Protein AF-A0A1F0BSA4-F1 (afdb_monomer)

Mean predicted aligned error: 8.83 Å

Structure (mmCIF, N/CA/C/O backbone):
data_AF-A0A1F0BSA4-F1
#
_entry.id   AF-A0A1F0BSA4-F1
#
loop_
_atom_site.group_PDB
_atom_site.id
_atom_site.type_symbol
_atom_site.label_atom_id
_atom_site.label_alt_id
_atom_site.label_comp_id
_atom_site.label_asym_id
_atom_site.label_entity_id
_atom_site.label_seq_id
_atom_site.pdbx_PDB_ins_code
_atom_site.Cartn_x
_atom_site.Cartn_y
_atom_site.Cartn_z
_atom_site.occupancy
_atom_site.B_iso_or_equiv
_atom_site.auth_seq_id
_atom_site.auth_comp_id
_atom_site.auth_asym_id
_atom_site.auth_atom_id
_atom_site.pdbx_PDB_model_num
ATOM 1 N N . MET A 1 1 ? -7.002 11.118 -16.186 1.00 55.44 1 MET A N 1
ATOM 2 C CA . MET A 1 1 ? -7.157 12.001 -15.003 1.00 55.44 1 MET A CA 1
ATOM 3 C C . MET A 1 1 ? -8.429 11.700 -14.210 1.00 55.44 1 MET A C 1
ATOM 5 O O . MET A 1 1 ? -8.316 11.416 -13.028 1.00 55.44 1 MET A O 1
ATOM 9 N N . THR A 1 2 ? -9.616 11.683 -14.821 1.00 61.56 2 THR A N 1
ATOM 10 C CA . THR A 1 2 ? -10.913 11.435 -14.145 1.00 61.56 2 THR A CA 1
ATOM 11 C C . THR A 1 2 ? -10.993 10.117 -13.363 1.00 61.56 2 THR A C 1
ATOM 13 O O . THR A 1 2 ? -11.482 10.102 -12.238 1.00 61.56 2 THR A O 1
ATOM 16 N N . VAL A 1 3 ? -10.447 9.028 -13.912 1.00 63.06 3 VAL A N 1
ATOM 17 C CA . VAL A 1 3 ? -10.470 7.695 -13.280 1.00 63.06 3 VAL A CA 1
ATOM 18 C C . VAL A 1 3 ? -9.639 7.644 -11.989 1.00 63.06 3 VAL A C 1
ATOM 20 O O . VAL A 1 3 ? -10.093 7.116 -10.981 1.00 63.06 3 VAL A O 1
ATOM 23 N N . LEU A 1 4 ? -8.455 8.266 -11.972 1.00 64.12 4 LEU A N 1
ATOM 24 C CA . LEU A 1 4 ? -7.599 8.325 -10.777 1.00 64.12 4 LEU A CA 1
ATOM 25 C C . LEU A 1 4 ? -8.245 9.127 -9.643 1.00 64.12 4 LEU A C 1
ATOM 27 O O . LEU A 1 4 ? -8.187 8.724 -8.484 1.00 64.12 4 LEU A O 1
ATOM 31 N N . TYR A 1 5 ? -8.916 10.231 -9.981 1.00 65.50 5 TYR A N 1
ATOM 32 C CA . TYR A 1 5 ? -9.691 11.001 -9.010 1.00 65.50 5 TYR A CA 1
ATOM 33 C C . TYR A 1 5 ? -10.857 10.193 -8.434 1.00 65.50 5 TYR A C 1
ATOM 35 O O . TYR A 1 5 ? -11.145 10.310 -7.246 1.00 65.50 5 TYR A O 1
ATOM 43 N N . TYR A 1 6 ? -11.496 9.344 -9.237 1.00 70.50 6 TYR A N 1
ATOM 44 C CA . TYR A 1 6 ? -12.570 8.474 -8.763 1.00 70.50 6 TYR A CA 1
ATOM 45 C C . TYR A 1 6 ? -12.074 7.472 -7.709 1.00 70.50 6 TYR A C 1
ATOM 47 O O . TYR A 1 6 ? -12.636 7.401 -6.615 1.00 70.50 6 TYR A O 1
ATOM 55 N N . TYR A 1 7 ? -10.963 6.777 -7.977 1.00 68.44 7 TYR A N 1
ATOM 56 C CA . TYR A 1 7 ? -10.347 5.877 -6.994 1.00 68.44 7 TYR A CA 1
ATOM 57 C C . TYR A 1 7 ? -9.876 6.619 -5.739 1.00 68.44 7 TYR A C 1
ATOM 59 O O . TYR A 1 7 ? -10.062 6.123 -4.627 1.00 68.44 7 TYR A O 1
ATOM 67 N N . PHE A 1 8 ? -9.340 7.832 -5.894 1.00 68.56 8 PHE A N 1
ATOM 68 C CA . PHE A 1 8 ? -8.958 8.691 -4.774 1.00 68.56 8 PHE A CA 1
ATOM 69 C C . PHE A 1 8 ? -10.142 9.014 -3.853 1.00 68.56 8 PHE A C 1
ATOM 71 O O . PHE A 1 8 ? -10.027 8.894 -2.632 1.00 68.56 8 PHE A O 1
ATOM 78 N N . PHE A 1 9 ? -11.285 9.410 -4.422 1.00 71.62 9 PHE A N 1
ATOM 79 C CA . PHE A 1 9 ? -12.494 9.703 -3.649 1.00 71.62 9 PHE A CA 1
ATOM 80 C C . PHE A 1 9 ? -13.007 8.462 -2.913 1.00 71.62 9 PHE A C 1
ATOM 82 O O . PHE A 1 9 ? -13.322 8.549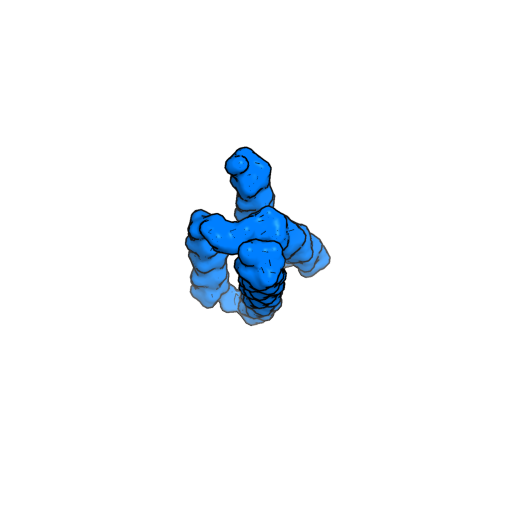 -1.727 1.00 71.62 9 PHE A O 1
ATOM 89 N N . ILE A 1 10 ? -12.991 7.297 -3.566 1.00 75.50 10 ILE A N 1
ATOM 90 C CA . ILE A 1 10 ? -13.368 6.028 -2.933 1.00 75.50 10 ILE A CA 1
ATOM 91 C C . ILE A 1 10 ? -12.437 5.705 -1.762 1.00 75.50 10 ILE A C 1
ATOM 93 O O . ILE A 1 10 ? -12.913 5.418 -0.666 1.00 75.50 10 ILE A O 1
ATOM 97 N N . ALA A 1 11 ? -11.119 5.771 -1.957 1.00 74.19 11 ALA A N 1
ATOM 98 C CA . ALA A 1 11 ? -10.151 5.481 -0.901 1.00 74.19 11 ALA A CA 1
ATOM 99 C C . ALA A 1 11 ? -10.311 6.440 0.293 1.00 74.19 11 ALA A C 1
ATOM 101 O O . ALA A 1 11 ? -10.296 6.012 1.450 1.00 74.19 11 ALA A O 1
ATOM 102 N N . LYS A 1 12 ? -10.555 7.727 0.018 1.00 78.81 12 LYS A N 1
ATOM 103 C CA . LYS A 1 12 ? -10.835 8.749 1.033 1.00 78.81 12 LYS A CA 1
ATOM 104 C C . LYS A 1 12 ? -12.083 8.419 1.859 1.00 78.81 12 LYS A C 1
ATOM 106 O O . LYS A 1 12 ? -12.020 8.425 3.090 1.00 78.81 12 LYS A O 1
ATOM 111 N N . ASP A 1 13 ? -13.200 8.105 1.207 1.00 80.25 13 ASP A N 1
ATOM 112 C CA . ASP A 1 13 ? -14.451 7.763 1.895 1.00 80.25 13 ASP A CA 1
ATOM 113 C C . ASP A 1 13 ? -14.324 6.465 2.704 1.00 80.25 13 ASP A C 1
ATOM 115 O O . ASP A 1 13 ? -14.875 6.351 3.804 1.00 80.25 13 ASP A O 1
ATOM 119 N N . ARG A 1 14 ? -13.535 5.498 2.222 1.00 80.06 14 ARG A N 1
ATOM 120 C CA . ARG A 1 14 ? -13.259 4.250 2.949 1.00 80.06 14 ARG A CA 1
ATOM 121 C C . ARG A 1 14 ? -12.427 4.489 4.205 1.00 80.06 14 ARG A C 1
ATOM 123 O O . ARG A 1 14 ? -12.803 3.970 5.253 1.00 80.06 14 ARG A O 1
ATOM 130 N N . LEU A 1 15 ? -11.374 5.306 4.148 1.00 77.56 15 LEU A N 1
ATOM 131 C CA . LEU A 1 15 ? -10.583 5.687 5.330 1.00 77.56 15 LEU A CA 1
ATOM 132 C C . LEU A 1 15 ? -11.436 6.400 6.386 1.00 77.56 15 LEU A C 1
ATOM 134 O O . LEU A 1 15 ? -11.316 6.124 7.584 1.00 77.56 15 LEU A O 1
ATOM 138 N N . LYS A 1 16 ? -12.352 7.273 5.951 1.00 81.19 16 LYS A N 1
ATOM 139 C CA . LYS A 1 16 ? -13.328 7.905 6.845 1.00 81.19 16 LYS A CA 1
ATOM 140 C C . LYS A 1 16 ? -14.258 6.867 7.485 1.00 81.19 16 LYS A C 1
ATOM 142 O O . LYS A 1 16 ? -14.428 6.872 8.702 1.00 81.19 16 LYS A O 1
ATOM 147 N N . SER A 1 17 ? -14.790 5.936 6.693 1.00 79.81 17 SER A N 1
ATOM 148 C CA . SER A 1 17 ? -15.664 4.862 7.181 1.00 79.81 17 SER A CA 1
ATOM 149 C C . SER A 1 17 ? -14.954 3.900 8.142 1.00 79.81 17 SER A C 1
ATOM 151 O O . SER A 1 17 ? -15.562 3.441 9.107 1.00 79.81 17 SER A O 1
ATOM 153 N N . ILE A 1 18 ? -13.675 3.584 7.915 1.00 77.25 18 ILE A N 1
ATOM 154 C CA . ILE A 1 18 ? -12.862 2.775 8.837 1.00 77.25 18 ILE A CA 1
ATOM 155 C C . ILE A 1 18 ? -12.783 3.476 10.190 1.00 77.25 18 ILE A C 1
ATOM 157 O O . ILE A 1 18 ? -13.136 2.871 11.199 1.00 77.25 18 ILE A O 1
ATOM 161 N N . ARG A 1 19 ? -12.417 4.762 10.202 1.00 76.19 19 ARG A N 1
ATOM 162 C CA . ARG A 1 19 ? -12.335 5.556 11.432 1.00 76.19 19 ARG A CA 1
ATOM 163 C C . ARG A 1 19 ? -13.666 5.589 12.180 1.00 76.19 19 ARG A C 1
ATOM 165 O O . ARG A 1 19 ? -13.694 5.278 13.361 1.00 76.19 19 ARG A O 1
ATOM 172 N N . GLU A 1 20 ? -14.766 5.912 11.504 1.00 79.75 20 GLU A N 1
ATOM 173 C CA . GLU A 1 20 ? -16.093 5.935 12.134 1.00 79.75 20 GLU A CA 1
ATOM 174 C C . GLU A 1 20 ? -16.472 4.566 12.712 1.00 79.75 20 GLU A C 1
ATOM 176 O O . GLU A 1 20 ? -16.982 4.476 13.826 1.00 79.75 20 GLU A O 1
ATOM 181 N N . ASN A 1 21 ? -16.204 3.478 11.991 1.00 79.56 21 ASN A N 1
ATOM 182 C CA . ASN A 1 21 ? -16.535 2.150 12.495 1.00 79.56 21 ASN A CA 1
ATOM 183 C C . ASN A 1 21 ? -15.689 1.751 13.710 1.00 79.56 21 ASN A C 1
ATOM 185 O O . ASN A 1 21 ? -16.212 1.067 14.584 1.00 79.56 21 ASN A O 1
ATOM 189 N N . ILE A 1 22 ? -14.431 2.187 13.793 1.00 72.38 22 ILE A N 1
ATOM 190 C CA . ILE A 1 22 ? -13.596 1.933 14.970 1.00 72.38 22 ILE A CA 1
ATOM 191 C C . ILE A 1 22 ? -14.059 2.791 16.158 1.00 72.38 22 ILE A C 1
ATOM 193 O O . ILE A 1 22 ? -14.279 2.260 17.244 1.00 72.38 22 ILE A O 1
ATOM 197 N N . LEU A 1 23 ? -14.286 4.088 15.933 1.00 72.94 23 LEU A N 1
ATOM 198 C CA . LEU A 1 23 ? -14.622 5.061 16.977 1.00 72.94 23 LEU A CA 1
ATOM 199 C C . LEU A 1 23 ? -15.993 4.788 17.614 1.00 72.94 23 LEU A C 1
ATOM 201 O O . LEU A 1 23 ? -16.176 4.971 18.813 1.00 72.94 23 LEU A O 1
ATOM 205 N N . TYR A 1 24 ? -16.947 4.286 16.826 1.00 75.50 24 TYR A N 1
ATOM 206 C CA . TYR A 1 24 ? -18.271 3.880 17.309 1.00 75.50 24 TYR A CA 1
ATOM 207 C C . TYR A 1 24 ? -18.370 2.382 17.649 1.00 75.50 24 TYR A C 1
ATOM 209 O O . TYR A 1 24 ? -19.483 1.874 17.782 1.00 75.50 24 TYR A O 1
ATOM 217 N N . SER A 1 25 ? -17.243 1.661 17.763 1.00 62.97 25 SER A N 1
ATOM 218 C CA . SER A 1 25 ? -17.194 0.222 18.091 1.00 62.97 25 SER A CA 1
ATOM 219 C C . SER A 1 25 ? -18.154 -0.635 17.244 1.00 62.97 25 SER A C 1
ATOM 221 O O . SER A 1 25 ? -18.805 -1.576 17.704 1.00 62.97 25 SER A O 1
ATOM 223 N N . LYS A 1 26 ? -18.296 -0.296 15.960 1.00 66.12 26 LYS A N 1
ATOM 224 C CA . LYS A 1 26 ? -19.086 -1.100 15.025 1.00 66.12 26 LYS A CA 1
ATOM 225 C C . LYS A 1 26 ? -18.289 -2.352 14.652 1.00 66.12 26 LYS A C 1
ATOM 227 O O . LYS A 1 26 ? -17.076 -2.307 14.499 1.00 66.12 26 LYS A O 1
ATOM 232 N N . SER A 1 27 ? -19.006 -3.464 14.466 1.00 72.69 27 SER A N 1
ATOM 233 C CA . SER A 1 27 ? -18.536 -4.771 13.967 1.00 72.69 27 SER A CA 1
ATOM 234 C C . SER A 1 27 ? -17.128 -4.786 13.334 1.00 72.69 27 SER A C 1
ATOM 236 O O . SER A 1 27 ? -16.930 -4.252 12.239 1.00 72.69 27 SER A O 1
ATOM 238 N N . LEU A 1 28 ? -16.190 -5.517 13.956 1.00 71.06 28 LEU A N 1
ATOM 239 C CA . LEU A 1 28 ? -14.833 -5.765 13.434 1.00 71.06 28 LEU A CA 1
ATOM 240 C C . LEU A 1 28 ? -14.829 -6.260 11.977 1.00 71.06 28 LEU A C 1
ATOM 242 O O . LEU A 1 28 ? -13.950 -5.907 11.194 1.00 71.06 28 LEU A O 1
ATOM 246 N N . ARG A 1 29 ? -15.846 -7.036 11.582 1.00 77.75 29 ARG A N 1
ATOM 247 C CA . ARG A 1 29 ? -15.992 -7.562 10.218 1.00 77.75 29 ARG A CA 1
ATOM 248 C C . ARG A 1 29 ? -16.191 -6.450 9.182 1.00 77.75 29 ARG A C 1
ATOM 250 O O . ARG A 1 29 ? -15.644 -6.544 8.086 1.00 77.75 29 ARG A O 1
ATOM 257 N N . LYS A 1 30 ? -16.933 -5.387 9.521 1.00 77.94 30 LYS A N 1
ATOM 258 C CA . LYS A 1 30 ? -17.103 -4.212 8.644 1.00 77.94 30 LYS A CA 1
ATOM 259 C C . LYS A 1 30 ? -15.811 -3.406 8.525 1.00 77.94 30 LYS A C 1
ATOM 261 O O . LYS A 1 30 ? -15.493 -2.942 7.433 1.00 77.94 30 LYS A O 1
ATOM 266 N N . VAL A 1 31 ? -15.061 -3.282 9.621 1.00 75.38 31 VAL A N 1
ATOM 267 C CA . VAL A 1 31 ? -13.751 -2.612 9.633 1.00 75.38 31 VAL A CA 1
ATOM 268 C C . VAL A 1 31 ? -12.774 -3.345 8.712 1.00 75.38 31 VAL A C 1
ATOM 270 O O . VAL A 1 31 ? -12.249 -2.736 7.786 1.00 75.38 31 VAL A O 1
ATOM 273 N N . LEU A 1 32 ? -12.615 -4.660 8.883 1.00 77.94 32 LEU A N 1
ATOM 274 C CA . LEU A 1 32 ? -11.755 -5.494 8.034 1.00 77.94 32 LEU A CA 1
ATOM 275 C C . LEU A 1 32 ? -12.148 -5.438 6.553 1.00 77.94 32 LEU A C 1
ATOM 277 O O . LEU A 1 32 ? -11.288 -5.240 5.700 1.00 77.94 32 LEU A O 1
ATOM 281 N N . GLY A 1 33 ? -13.442 -5.551 6.235 1.00 81.25 33 GLY A N 1
ATOM 282 C CA . GLY A 1 33 ? -13.915 -5.456 4.851 1.00 81.25 33 GLY A CA 1
ATOM 283 C C . GLY A 1 33 ? -13.586 -4.107 4.202 1.00 81.25 33 GLY A C 1
ATOM 284 O O . GLY A 1 33 ? -13.119 -4.061 3.066 1.00 81.25 33 GLY A O 1
ATOM 285 N N . ASN A 1 34 ? -13.761 -3.005 4.936 1.00 82.88 34 ASN A N 1
ATOM 286 C CA . ASN A 1 34 ? -13.392 -1.682 4.440 1.00 82.88 34 ASN A CA 1
ATOM 287 C C . ASN A 1 34 ? -11.874 -1.508 4.285 1.00 82.88 34 ASN A C 1
ATOM 289 O O . ASN A 1 34 ? -11.459 -0.843 3.341 1.00 82.88 34 ASN A O 1
ATOM 293 N N . ILE A 1 35 ? -11.061 -2.113 5.158 1.00 78.31 35 ILE A N 1
ATOM 294 C CA . ILE A 1 35 ? -9.593 -2.110 5.044 1.00 78.31 35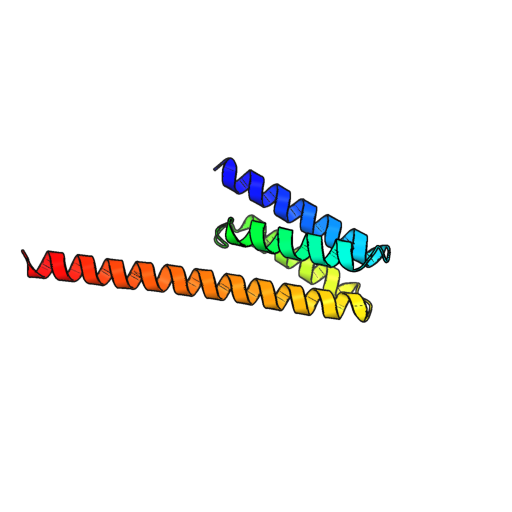 ILE A CA 1
ATOM 295 C C . ILE A 1 35 ? -9.156 -2.812 3.753 1.00 78.31 35 ILE A C 1
ATOM 297 O O . ILE A 1 35 ? -8.395 -2.241 2.976 1.00 78.31 35 ILE A O 1
ATOM 301 N N . VAL A 1 36 ? -9.682 -4.009 3.475 1.00 82.12 36 VAL A N 1
ATOM 302 C CA . VAL A 1 36 ? -9.355 -4.757 2.246 1.00 82.12 36 VAL A CA 1
ATOM 303 C C . VAL A 1 36 ? -9.740 -3.961 0.998 1.00 82.12 36 VAL A C 1
ATOM 305 O O . VAL A 1 36 ? -8.933 -3.809 0.083 1.00 82.12 36 VAL A O 1
ATOM 308 N N . LEU A 1 37 ? -10.946 -3.387 0.973 1.00 80.12 37 LEU A N 1
ATOM 309 C CA . LEU A 1 37 ? -11.397 -2.550 -0.145 1.00 80.12 37 LEU A CA 1
ATOM 310 C C . LEU A 1 37 ? -10.555 -1.277 -0.303 1.00 80.12 37 LEU A C 1
ATOM 312 O O . LEU A 1 37 ? -10.319 -0.829 -1.428 1.00 80.12 37 LEU A O 1
ATOM 316 N N . CYS A 1 38 ? -10.089 -0.702 0.807 1.00 78.12 38 CYS A N 1
ATOM 317 C CA . CYS A 1 38 ? -9.174 0.431 0.786 1.00 78.12 38 CYS A CA 1
ATOM 318 C C . CYS A 1 38 ? -7.850 0.037 0.121 1.00 78.12 38 CYS A C 1
ATOM 320 O O . CYS A 1 38 ? -7.407 0.741 -0.779 1.00 78.12 38 CYS A O 1
ATOM 322 N N . PHE A 1 39 ? -7.265 -1.110 0.476 1.00 75.88 39 PHE A N 1
ATOM 323 C CA . PHE A 1 39 ? -6.030 -1.600 -0.144 1.00 75.88 39 PHE A CA 1
ATOM 324 C C . PHE A 1 39 ? -6.170 -1.896 -1.637 1.00 75.88 39 PHE A C 1
ATOM 326 O O . PHE A 1 39 ? -5.302 -1.515 -2.415 1.00 75.88 39 PHE A O 1
ATOM 333 N N . ILE A 1 40 ? -7.282 -2.494 -2.064 1.00 78.06 40 ILE A N 1
ATOM 334 C CA . ILE A 1 40 ? -7.547 -2.715 -3.495 1.00 78.06 40 ILE A CA 1
ATOM 335 C C . ILE A 1 40 ? -7.608 -1.378 -4.244 1.00 78.06 40 ILE A C 1
ATOM 337 O O . ILE A 1 40 ? -7.023 -1.231 -5.314 1.00 78.06 40 ILE A O 1
ATOM 341 N N . SER A 1 41 ? -8.279 -0.383 -3.659 1.00 74.19 41 SER A N 1
ATOM 342 C CA . SER A 1 41 ? -8.368 0.958 -4.248 1.00 74.19 41 SER A CA 1
ATOM 343 C C . SER A 1 41 ? -7.003 1.654 -4.290 1.00 74.19 41 SER A C 1
ATOM 345 O O . SER A 1 41 ? -6.714 2.377 -5.235 1.00 74.19 41 SER A O 1
ATOM 347 N N . LEU A 1 42 ? -6.159 1.414 -3.285 1.00 71.75 42 LEU A N 1
ATOM 348 C CA . LEU A 1 42 ? -4.806 1.956 -3.169 1.00 71.75 42 LEU A CA 1
ATOM 349 C C . LEU A 1 42 ? -3.841 1.399 -4.213 1.00 71.75 42 LEU A C 1
ATOM 351 O O . LEU A 1 42 ? -3.033 2.155 -4.730 1.00 71.75 42 LEU A O 1
ATOM 355 N N . ILE A 1 43 ? -3.947 0.114 -4.557 1.00 72.12 43 ILE A N 1
ATOM 356 C CA . ILE A 1 43 ? -3.124 -0.509 -5.608 1.00 72.12 43 ILE A CA 1
ATOM 357 C C . ILE A 1 43 ? -3.400 0.132 -6.980 1.00 72.12 43 ILE A C 1
ATOM 359 O O . ILE A 1 43 ? -2.504 0.232 -7.813 1.00 72.12 43 ILE A O 1
ATOM 363 N N . ALA A 1 44 ? -4.636 0.580 -7.220 1.00 70.62 44 ALA A N 1
ATOM 364 C CA .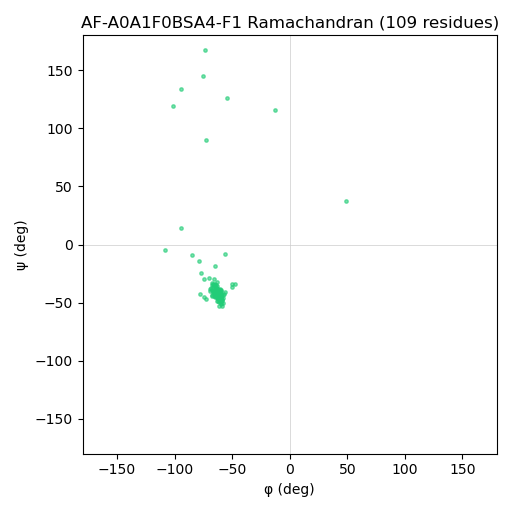 ALA A 1 44 ? -5.034 1.215 -8.477 1.00 70.62 44 ALA A CA 1
ATOM 365 C C . ALA A 1 44 ? -4.598 2.688 -8.595 1.00 70.62 44 ALA A C 1
ATOM 367 O O . ALA A 1 44 ? -4.668 3.266 -9.683 1.00 70.62 44 ALA A O 1
ATOM 368 N N . ILE A 1 45 ? -4.181 3.317 -7.493 1.00 66.88 45 ILE A N 1
ATOM 369 C CA . ILE A 1 45 ? -3.731 4.708 -7.469 1.00 66.88 45 ILE A CA 1
ATOM 370 C C . ILE A 1 45 ? -2.200 4.694 -7.446 1.00 66.88 45 ILE A C 1
ATOM 372 O O . ILE A 1 45 ? -1.629 4.203 -6.477 1.00 66.88 45 ILE A O 1
ATOM 376 N N . PRO A 1 46 ? -1.519 5.277 -8.447 1.00 62.75 46 PRO A N 1
ATOM 377 C CA . PRO A 1 46 ? -0.085 5.504 -8.365 1.00 62.75 46 PRO A CA 1
ATOM 378 C C . PRO A 1 46 ? 0.213 6.298 -7.091 1.00 62.75 46 PRO A C 1
ATOM 380 O O . PRO A 1 46 ? -0.368 7.373 -6.887 1.00 62.75 46 PRO A O 1
ATOM 383 N N . ILE A 1 47 ? 1.110 5.810 -6.234 1.00 60.38 47 ILE A N 1
ATOM 384 C CA . ILE A 1 47 ? 1.429 6.479 -4.958 1.00 60.38 47 ILE A CA 1
ATOM 385 C C . ILE A 1 47 ? 2.090 7.842 -5.221 1.00 60.38 47 ILE A C 1
ATOM 387 O O . ILE A 1 47 ? 2.031 8.750 -4.393 1.00 60.38 47 ILE A O 1
ATOM 391 N N . SER A 1 48 ? 2.602 8.045 -6.436 1.00 55.78 48 SER A N 1
ATOM 392 C CA . SER A 1 48 ? 3.007 9.343 -6.991 1.00 55.78 48 SER A CA 1
ATOM 393 C C . SER A 1 48 ? 1.899 10.417 -6.994 1.00 55.78 48 SER A C 1
ATOM 395 O O . SER A 1 48 ? 2.180 11.595 -7.232 1.00 55.78 48 SER A O 1
ATOM 397 N N . CYS A 1 49 ? 0.646 10.076 -6.670 1.00 64.00 49 CYS A N 1
ATOM 398 C CA . CYS A 1 49 ? -0.413 11.049 -6.429 1.00 64.00 49 CYS A CA 1
ATOM 399 C C . CYS A 1 49 ? -0.214 11.767 -5.075 1.00 64.00 49 CYS A C 1
ATOM 401 O O . CYS A 1 49 ? -0.736 11.363 -4.033 1.00 64.00 49 CYS A O 1
ATOM 403 N N . SER A 1 50 ? 0.513 12.889 -5.097 1.00 61.25 50 SER A N 1
ATOM 404 C CA . SER A 1 50 ? 0.917 13.675 -3.914 1.00 61.25 50 SER A CA 1
ATOM 405 C C . SER A 1 50 ? -0.221 14.029 -2.946 1.00 61.25 50 SER A C 1
ATOM 407 O O . SER A 1 50 ? -0.042 13.999 -1.728 1.00 61.25 50 SER A O 1
ATOM 409 N N . ARG A 1 51 ? -1.424 14.317 -3.458 1.00 70.38 51 ARG A N 1
ATOM 410 C CA . ARG A 1 51 ? -2.593 14.644 -2.622 1.00 70.38 51 ARG A CA 1
ATOM 411 C C . ARG A 1 51 ? -3.054 13.469 -1.759 1.00 70.38 51 ARG A C 1
ATOM 413 O O . ARG A 1 51 ? -3.611 13.695 -0.686 1.00 70.38 51 ARG A O 1
ATOM 420 N N . PHE A 1 52 ? -2.845 12.236 -2.218 1.00 70.44 52 PHE A N 1
ATOM 421 C CA . PHE A 1 52 ? -3.251 11.035 -1.492 1.00 70.44 52 PHE A CA 1
ATOM 422 C C . PHE A 1 52 ? -2.331 10.765 -0.316 1.00 70.44 52 PHE A C 1
ATOM 424 O O . PHE A 1 52 ? -2.809 10.573 0.798 1.00 70.44 52 PHE A O 1
ATOM 431 N N . LEU A 1 53 ? -1.025 10.880 -0.543 1.00 69.06 53 LEU A N 1
ATOM 432 C CA . LEU A 1 53 ? -0.020 10.773 0.508 1.00 69.06 53 LEU A CA 1
ATOM 433 C C . LEU A 1 53 ? -0.235 11.798 1.626 1.00 69.06 53 LEU A C 1
ATOM 435 O O . LEU A 1 53 ? -0.195 11.428 2.794 1.00 69.06 53 LEU A O 1
ATOM 439 N N . ILE A 1 54 ? -0.538 13.058 1.291 1.00 76.44 54 ILE A N 1
ATOM 440 C CA . ILE A 1 54 ? -0.817 14.101 2.295 1.00 76.44 54 ILE A CA 1
ATOM 441 C C . ILE A 1 54 ? -2.062 13.752 3.125 1.00 76.44 54 ILE A C 1
ATOM 443 O O . ILE A 1 54 ? -2.057 13.891 4.348 1.00 76.44 54 ILE A O 1
ATOM 447 N N . TYR A 1 55 ? -3.134 13.281 2.478 1.00 75.50 55 TYR A N 1
ATOM 448 C CA . TYR A 1 55 ? -4.358 12.890 3.181 1.00 75.50 55 TYR A CA 1
ATOM 449 C C . TYR A 1 55 ? -4.128 11.689 4.103 1.00 75.50 55 TYR A C 1
ATOM 451 O O . TYR A 1 55 ? -4.553 11.702 5.257 1.00 75.50 55 TYR A O 1
ATOM 459 N N . LEU A 1 56 ? -3.428 10.675 3.601 1.00 74.88 56 LEU A N 1
ATOM 460 C CA . LEU A 1 56 ? -3.074 9.474 4.340 1.00 74.88 56 LEU A CA 1
ATOM 461 C C . LEU A 1 56 ? -2.182 9.802 5.547 1.00 74.88 56 LEU A C 1
ATOM 463 O O . LEU A 1 56 ? -2.451 9.329 6.649 1.00 74.88 56 LEU A O 1
ATOM 467 N N . ALA A 1 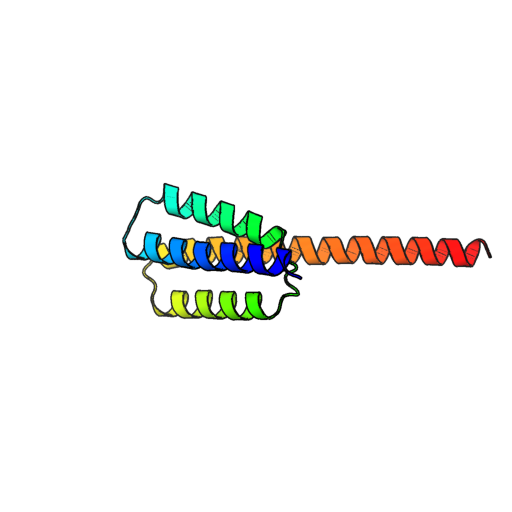57 ? -1.178 10.663 5.362 1.00 75.69 57 ALA A N 1
ATOM 468 C CA . ALA A 1 57 ? -0.300 11.127 6.430 1.00 75.69 57 ALA A CA 1
ATOM 469 C C . ALA A 1 57 ? -1.091 11.846 7.529 1.00 75.69 57 ALA A C 1
ATOM 471 O O . ALA A 1 57 ? -0.974 11.482 8.695 1.00 75.69 57 ALA A O 1
ATOM 472 N N . ASN A 1 58 ? -1.967 12.788 7.165 1.00 78.50 58 ASN A N 1
ATOM 473 C CA . ASN A 1 58 ? -2.833 13.476 8.127 1.00 78.50 58 ASN A CA 1
ATOM 474 C C . ASN A 1 58 ? -3.768 12.512 8.866 1.00 78.50 58 ASN A C 1
ATOM 476 O O . ASN A 1 58 ? -4.015 12.681 10.058 1.00 78.50 58 ASN A O 1
ATOM 480 N N . TRP A 1 59 ? -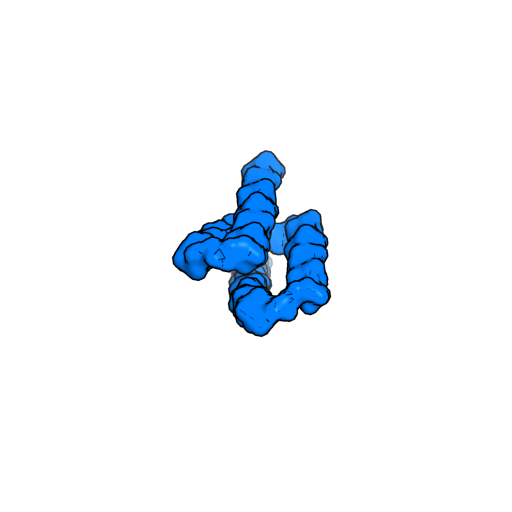4.287 11.498 8.173 1.00 75.75 59 TRP A N 1
ATOM 481 C CA . TRP A 1 59 ? -5.161 10.494 8.771 1.00 75.75 59 TRP A CA 1
ATOM 482 C C . TRP A 1 59 ? -4.417 9.636 9.810 1.00 75.75 59 TRP A C 1
ATOM 484 O O . TRP A 1 59 ? -4.922 9.458 10.919 1.00 75.75 59 TRP A O 1
ATOM 494 N N . ILE A 1 60 ? -3.197 9.185 9.493 1.00 72.44 60 ILE A N 1
ATOM 495 C CA . ILE A 1 60 ? -2.318 8.451 10.422 1.00 72.44 60 ILE A CA 1
ATOM 496 C C . ILE A 1 60 ? -1.976 9.321 11.639 1.00 72.44 60 ILE A C 1
ATOM 498 O O . ILE A 1 60 ? -2.107 8.878 12.779 1.00 72.44 60 ILE A O 1
ATOM 502 N N . LEU A 1 61 ? -1.585 10.576 11.408 1.00 71.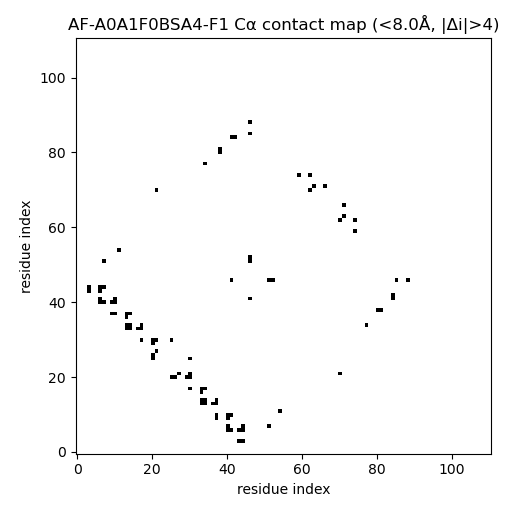81 61 LEU A N 1
ATOM 503 C CA . LEU A 1 61 ? -1.157 11.502 12.459 1.00 71.81 61 LEU A CA 1
ATOM 504 C C . LEU A 1 61 ? -2.301 11.821 13.432 1.00 71.81 61 LEU A C 1
ATOM 506 O O . LEU A 1 61 ? -2.121 11.765 14.646 1.00 71.81 61 LEU A O 1
ATOM 510 N N . MET A 1 62 ? -3.504 12.067 12.905 1.00 68.88 62 MET A N 1
ATOM 511 C CA . MET A 1 62 ? -4.703 12.302 13.714 1.00 68.88 62 MET A CA 1
ATOM 512 C C . MET A 1 62 ? -5.095 11.066 14.534 1.00 68.88 62 MET A C 1
ATOM 514 O O . MET A 1 62 ? -5.540 11.190 15.674 1.00 68.88 62 MET A O 1
ATOM 518 N N . SER A 1 63 ? -4.937 9.871 13.961 1.00 65.06 63 SER A N 1
ATOM 519 C CA . SER A 1 63 ? -5.271 8.622 14.644 1.00 65.06 63 SER A CA 1
ATOM 520 C C . SER A 1 63 ? -4.244 8.249 15.724 1.00 65.06 63 SER A C 1
ATOM 522 O O . SER A 1 63 ? -4.647 7.674 16.726 1.00 65.06 63 SER A O 1
ATOM 524 N N . LEU A 1 64 ? -2.963 8.615 15.588 1.00 62.34 64 LEU A N 1
ATOM 525 C CA . LEU A 1 64 ? -1.920 8.423 16.619 1.00 62.34 64 LEU A CA 1
ATOM 526 C C . LEU A 1 64 ? -2.153 9.253 17.884 1.00 62.34 64 LEU A C 1
ATOM 528 O O . LEU A 1 64 ? -1.858 8.795 18.983 1.00 62.34 64 LEU A O 1
ATOM 532 N N . ILE A 1 65 ? -2.701 10.458 17.737 1.00 62.47 65 ILE A N 1
ATOM 533 C CA . ILE A 1 65 ? -2.917 11.392 18.853 1.00 62.47 65 ILE A CA 1
ATOM 534 C C . ILE A 1 65 ? -4.133 10.989 19.708 1.00 62.47 65 ILE A C 1
ATOM 536 O O . ILE A 1 65 ? -4.212 11.330 20.884 1.00 62.47 65 ILE A O 1
ATOM 540 N N . SER A 1 66 ? -5.086 10.259 19.125 1.00 60.38 66 SER A N 1
ATOM 541 C CA . SER A 1 66 ? -6.419 10.030 19.697 1.00 60.38 66 SER A CA 1
ATOM 542 C C . SER A 1 66 ? -6.653 8.602 20.213 1.00 60.38 66 SER A C 1
ATOM 544 O O . SER A 1 66 ? -7.737 8.339 20.735 1.00 60.38 66 SER A O 1
ATOM 546 N N . SER A 1 67 ? -5.711 7.666 20.037 1.00 58.28 67 SER A N 1
ATOM 547 C CA . SER A 1 67 ? -6.084 6.246 20.008 1.00 58.28 67 SER A CA 1
ATOM 548 C C . SER A 1 67 ? -5.992 5.453 21.309 1.00 58.28 67 SER A C 1
ATOM 550 O O . SER A 1 67 ? -4.952 5.416 21.965 1.00 58.28 67 SER A O 1
ATOM 552 N N . GLY A 1 68 ? -7.052 4.687 21.592 1.00 67.19 68 GLY A N 1
ATOM 553 C CA . GLY A 1 68 ? -7.032 3.560 22.532 1.00 67.19 68 GLY A CA 1
ATOM 554 C C . GLY A 1 68 ? -6.304 2.322 21.972 1.00 67.19 68 GLY A C 1
ATOM 555 O O . GLY A 1 68 ? -6.045 2.217 20.774 1.00 67.19 68 GLY A O 1
ATOM 556 N N . LEU A 1 69 ? -6.004 1.335 22.830 1.00 67.75 69 LEU A N 1
ATOM 557 C CA . LEU A 1 69 ? -5.224 0.115 22.511 1.00 67.75 69 LEU A CA 1
ATOM 558 C C . LEU A 1 69 ? -5.645 -0.622 21.218 1.00 67.75 69 LEU A C 1
ATOM 560 O O . LEU A 1 69 ? -4.800 -1.199 20.533 1.00 67.75 69 LEU A O 1
ATOM 564 N N . ILE A 1 70 ? -6.940 -0.622 20.886 1.00 68.31 70 ILE A N 1
ATOM 565 C CA . ILE A 1 70 ? -7.492 -1.297 19.698 1.00 68.31 70 ILE A CA 1
ATOM 566 C C . ILE A 1 70 ? -7.229 -0.491 18.418 1.00 68.31 70 ILE A C 1
ATOM 568 O O . ILE A 1 70 ? -6.823 -1.067 17.408 1.00 68.31 70 ILE A O 1
ATOM 572 N N . GLU A 1 71 ? -7.404 0.831 18.459 1.00 69.69 71 GLU A N 1
ATOM 573 C CA . GLU A 1 71 ? -7.109 1.721 17.328 1.00 69.69 71 GLU A CA 1
ATOM 574 C C . GLU A 1 71 ? -5.634 1.644 16.933 1.00 69.69 71 GLU A C 1
ATOM 576 O O . GLU A 1 71 ? -5.320 1.570 15.745 1.00 69.69 71 GLU A O 1
ATOM 581 N N . ASN A 1 72 ? -4.737 1.550 17.918 1.00 75.06 72 ASN A N 1
ATOM 582 C CA . ASN A 1 72 ? -3.305 1.466 17.654 1.00 75.06 72 ASN A CA 1
ATOM 583 C C . ASN A 1 72 ? -2.920 0.176 16.895 1.00 75.06 72 ASN A C 1
ATOM 585 O O . ASN A 1 72 ? -2.133 0.218 15.950 1.00 75.06 72 ASN A O 1
ATOM 589 N N . LYS A 1 73 ? -3.536 -0.972 17.228 1.00 77.94 73 LYS A N 1
ATOM 590 C CA . LYS A 1 73 ? -3.316 -2.240 16.499 1.00 77.94 73 LYS A CA 1
ATOM 591 C C . LYS A 1 73 ? -3.829 -2.185 15.058 1.00 77.94 73 LYS A C 1
ATOM 593 O O . LYS A 1 73 ? -3.168 -2.683 14.149 1.00 77.94 73 LYS A O 1
ATOM 598 N N . ILE A 1 74 ? -4.998 -1.581 14.839 1.00 75.00 74 ILE A N 1
ATOM 599 C CA . ILE A 1 74 ? -5.576 -1.445 13.493 1.00 75.00 74 ILE A CA 1
ATOM 600 C 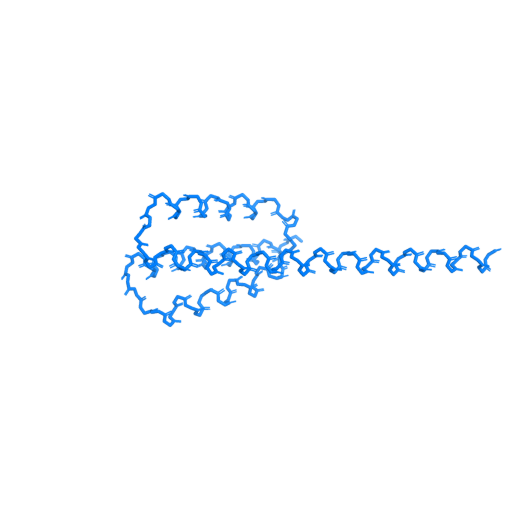C . ILE A 1 74 ? -4.730 -0.493 12.641 1.00 75.00 74 ILE A C 1
ATOM 602 O O . ILE A 1 74 ? -4.486 -0.770 11.466 1.00 75.00 74 ILE A O 1
ATOM 606 N N . MET A 1 75 ? -4.227 0.589 13.233 1.00 77.00 75 MET A N 1
ATOM 607 C CA . MET A 1 75 ? -3.293 1.484 12.558 1.00 77.00 75 MET A CA 1
ATOM 608 C C . MET A 1 75 ? -1.989 0.799 12.172 1.00 77.00 75 MET A C 1
ATOM 610 O O . MET A 1 75 ? -1.564 0.952 11.031 1.00 77.00 75 MET A O 1
ATOM 614 N N . GLN A 1 76 ? -1.376 0.024 13.072 1.00 78.56 76 GLN A N 1
ATOM 615 C CA . GLN A 1 76 ? -0.166 -0.740 12.751 1.00 78.56 76 GLN A CA 1
ATOM 616 C C . GLN A 1 76 ? -0.396 -1.690 11.572 1.00 78.56 76 GLN A C 1
ATOM 618 O O . GLN A 1 76 ? 0.428 -1.753 10.662 1.00 78.56 76 GLN A O 1
ATOM 623 N N . PHE A 1 77 ? -1.540 -2.377 11.546 1.00 80.12 77 PHE A N 1
ATOM 624 C CA . PHE A 1 77 ? -1.909 -3.242 10.427 1.00 80.12 77 PHE A CA 1
ATOM 625 C C . PHE A 1 77 ? -2.066 -2.462 9.113 1.00 80.12 77 PHE A C 1
ATOM 627 O O . PHE A 1 77 ? -1.578 -2.895 8.069 1.00 80.12 77 PHE A O 1
ATOM 634 N N . MET A 1 78 ? -2.700 -1.286 9.153 1.00 78.38 78 MET A N 1
ATOM 635 C CA . MET A 1 78 ? -2.837 -0.442 7.965 1.00 78.38 78 MET A CA 1
ATOM 636 C C . MET A 1 78 ? -1.498 0.122 7.474 1.00 78.38 78 MET A C 1
ATOM 638 O O . MET A 1 78 ? -1.249 0.121 6.270 1.00 78.38 78 MET A O 1
ATOM 642 N N . LEU A 1 79 ? -0.614 0.532 8.387 1.00 81.00 79 LEU A N 1
ATOM 643 C CA . LEU A 1 79 ? 0.753 0.969 8.083 1.00 81.00 79 LEU A CA 1
ATOM 644 C C . LEU A 1 79 ? 1.579 -0.139 7.427 1.00 81.00 79 LEU A C 1
ATOM 646 O O . LEU A 1 79 ? 2.253 0.116 6.431 1.00 81.00 79 LEU A O 1
ATOM 650 N N . LEU A 1 80 ? 1.485 -1.368 7.939 1.00 80.69 80 LEU A N 1
ATOM 651 C CA . LEU A 1 80 ? 2.151 -2.524 7.343 1.00 80.69 80 LEU A CA 1
ATOM 652 C C . LEU A 1 80 ? 1.678 -2.749 5.900 1.00 80.69 80 LEU A C 1
ATOM 654 O O . LEU A 1 80 ? 2.497 -2.935 5.002 1.00 80.69 80 LEU A O 1
ATOM 658 N N . GLY A 1 81 ? 0.366 -2.694 5.657 1.00 79.75 81 GLY A N 1
ATOM 659 C CA . GLY A 1 81 ? -0.167 -2.868 4.307 1.00 79.75 81 GLY A CA 1
ATOM 660 C C . GLY A 1 81 ? 0.227 -1.733 3.357 1.00 79.75 81 GLY A C 1
ATOM 661 O O . GLY A 1 81 ? 0.535 -1.990 2.197 1.00 79.75 81 GLY A O 1
ATOM 662 N N . LEU A 1 82 ? 0.301 -0.490 3.840 1.00 78.44 82 LEU A N 1
ATOM 663 C CA . LEU A 1 82 ? 0.806 0.643 3.056 1.00 78.44 82 LEU A CA 1
ATOM 664 C C . LEU A 1 82 ? 2.274 0.460 2.667 1.00 78.44 82 LEU A C 1
ATOM 666 O O . LEU A 1 82 ? 2.631 0.675 1.510 1.00 78.44 82 LEU A O 1
ATOM 670 N N . PHE A 1 83 ? 3.108 0.016 3.609 1.00 81.19 83 PHE A N 1
ATOM 671 C CA . PHE A 1 83 ? 4.507 -0.310 3.343 1.00 81.19 83 PHE A CA 1
ATOM 672 C C . PHE A 1 83 ? 4.638 -1.416 2.287 1.00 81.19 83 PHE A C 1
ATOM 674 O O . PHE A 1 83 ? 5.483 -1.336 1.397 1.00 81.19 83 PHE A O 1
ATOM 681 N N . PHE A 1 84 ? 3.757 -2.416 2.338 1.00 81.88 84 PHE A N 1
ATOM 682 C CA . PHE A 1 84 ? 3.732 -3.505 1.366 1.00 81.88 84 PHE A CA 1
ATOM 683 C C . PHE A 1 84 ? 3.377 -3.023 -0.049 1.00 81.88 84 PHE A C 1
ATOM 685 O O . PHE A 1 84 ? 4.029 -3.41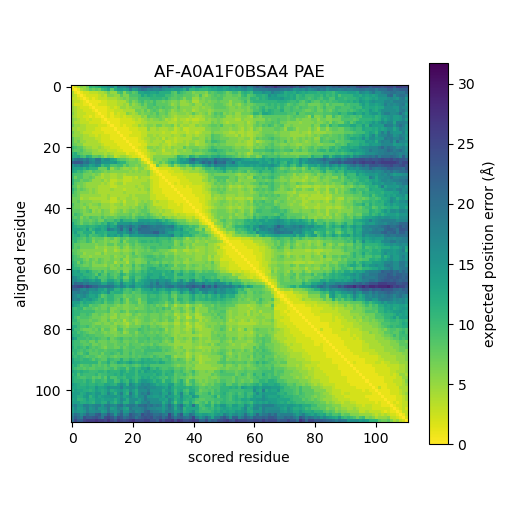4 -1.014 1.00 81.88 84 PHE A O 1
ATOM 692 N N . ILE A 1 85 ? 2.387 -2.135 -0.182 1.00 80.69 85 ILE A N 1
ATOM 693 C CA . ILE A 1 85 ? 2.030 -1.528 -1.476 1.00 80.69 85 ILE A CA 1
ATOM 694 C C . ILE A 1 85 ? 3.198 -0.695 -2.019 1.00 80.69 85 ILE A C 1
ATOM 696 O O . ILE A 1 85 ? 3.513 -0.789 -3.203 1.00 80.69 85 ILE A O 1
ATOM 700 N N . PHE A 1 86 ? 3.883 0.056 -1.153 1.00 79.81 86 PHE A N 1
ATOM 701 C CA . PHE A 1 86 ? 5.056 0.845 -1.533 1.00 79.81 86 PHE A CA 1
ATOM 702 C C . PHE A 1 86 ? 6.195 -0.030 -2.076 1.00 79.81 86 PHE A C 1
ATOM 704 O O . PHE A 1 86 ? 6.795 0.283 -3.103 1.00 79.81 86 PHE A O 1
ATOM 711 N N . LEU A 1 87 ? 6.453 -1.168 -1.425 1.00 82.62 87 LEU A N 1
ATOM 712 C CA . LEU A 1 87 ? 7.414 -2.162 -1.904 1.00 82.62 87 LEU A CA 1
ATOM 713 C C . LEU A 1 87 ? 7.039 -2.708 -3.284 1.00 82.62 87 LEU A C 1
ATOM 715 O O . LEU A 1 87 ? 7.899 -2.772 -4.160 1.00 82.62 87 LEU A O 1
ATOM 719 N N . ILE A 1 88 ? 5.770 -3.072 -3.494 1.00 84.3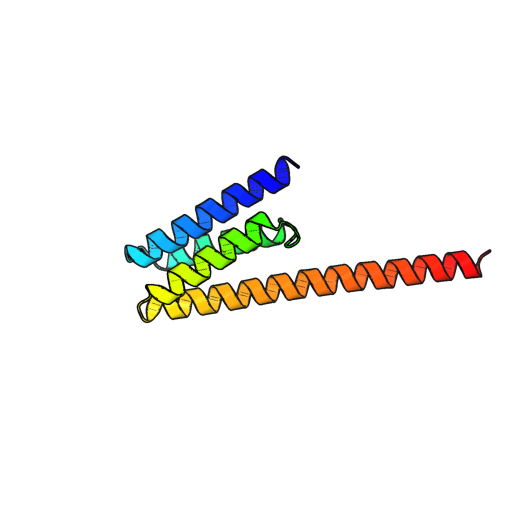8 88 ILE A N 1
ATOM 720 C CA . ILE A 1 88 ? 5.292 -3.585 -4.787 1.00 84.38 88 ILE A CA 1
ATOM 721 C C . ILE A 1 88 ? 5.513 -2.552 -5.896 1.00 84.38 88 ILE A C 1
ATOM 723 O O . ILE A 1 88 ? 5.995 -2.906 -6.971 1.00 84.38 88 ILE A O 1
ATOM 727 N N . GLU A 1 89 ? 5.194 -1.282 -5.647 1.00 82.25 89 GLU A N 1
ATOM 728 C CA . GLU A 1 89 ? 5.323 -0.230 -6.657 1.00 82.25 89 GLU A CA 1
ATOM 729 C C . GLU A 1 89 ? 6.794 0.047 -7.014 1.00 82.25 89 GLU A C 1
ATOM 731 O O . GLU A 1 89 ? 7.134 0.111 -8.197 1.00 82.25 89 GLU A O 1
ATOM 736 N N . ILE A 1 90 ? 7.691 0.119 -6.020 1.00 84.81 90 ILE A N 1
ATOM 737 C CA . ILE A 1 90 ? 9.138 0.276 -6.254 1.00 84.81 90 ILE A CA 1
ATOM 738 C C . ILE A 1 90 ? 9.691 -0.898 -7.058 1.00 84.81 90 ILE A C 1
ATOM 740 O O . ILE A 1 90 ? 10.412 -0.690 -8.034 1.00 84.81 90 ILE A O 1
ATOM 744 N N . VAL A 1 91 ? 9.360 -2.128 -6.661 1.00 88.38 91 VAL A N 1
ATOM 745 C CA . VAL A 1 91 ? 9.827 -3.335 -7.354 1.00 88.38 91 VAL A CA 1
ATOM 746 C C . VAL A 1 91 ? 9.302 -3.361 -8.789 1.00 88.38 91 VAL A C 1
ATOM 748 O O . VAL A 1 91 ? 10.069 -3.631 -9.711 1.00 88.38 91 VAL A O 1
ATOM 751 N N . GLY A 1 92 ? 8.030 -3.014 -9.003 1.00 86.25 92 GLY A N 1
ATOM 752 C CA . GLY A 1 92 ? 7.438 -2.913 -10.336 1.00 86.25 92 GLY A CA 1
ATOM 753 C C . GLY A 1 92 ? 8.157 -1.897 -11.226 1.00 86.25 92 GLY A C 1
ATOM 754 O O . GLY A 1 92 ? 8.529 -2.219 -12.355 1.00 86.25 92 GLY A O 1
ATOM 755 N N . LEU A 1 93 ? 8.423 -0.695 -10.708 1.00 86.00 93 LEU A N 1
ATOM 756 C CA . LEU A 1 93 ? 9.169 0.342 -11.430 1.00 86.00 93 LEU A CA 1
ATOM 757 C C . LEU A 1 93 ? 10.611 -0.085 -11.734 1.00 86.00 93 LEU A C 1
ATOM 759 O O . LEU A 1 93 ? 11.117 0.191 -12.823 1.00 86.00 93 LEU A O 1
ATOM 763 N N . LEU A 1 94 ? 11.263 -0.788 -10.806 1.00 89.69 94 LEU A N 1
ATOM 764 C CA . LEU A 1 94 ? 12.617 -1.304 -10.991 1.00 89.69 94 LEU A CA 1
ATOM 765 C C . LEU A 1 94 ? 12.666 -2.359 -12.102 1.00 89.69 94 LEU A C 1
ATOM 767 O O . LEU A 1 94 ? 13.536 -2.279 -12.967 1.00 89.69 94 LEU A O 1
ATOM 771 N N . ILE A 1 95 ? 11.711 -3.292 -12.133 1.00 91.69 95 ILE A N 1
ATOM 772 C CA . ILE A 1 95 ? 11.603 -4.299 -13.201 1.00 91.69 95 ILE A CA 1
ATOM 773 C C . ILE A 1 95 ? 11.425 -3.618 -14.562 1.00 91.69 95 ILE A C 1
ATOM 775 O O . ILE A 1 95 ? 12.151 -3.937 -15.504 1.00 91.69 95 ILE A O 1
ATOM 779 N N . ILE A 1 96 ? 10.502 -2.655 -14.665 1.00 90.50 96 ILE A N 1
ATOM 780 C CA . ILE A 1 96 ? 10.257 -1.911 -15.911 1.00 90.50 96 ILE A CA 1
ATOM 781 C C . ILE A 1 96 ? 11.526 -1.178 -16.359 1.00 90.50 96 ILE A C 1
ATOM 783 O O . ILE A 1 96 ? 11.878 -1.228 -17.537 1.00 90.50 96 ILE A O 1
ATOM 787 N N . SER A 1 97 ? 12.232 -0.537 -15.425 1.00 91.12 97 SER A N 1
ATOM 788 C CA . SER A 1 97 ? 13.498 0.143 -15.702 1.00 91.12 97 SER A CA 1
ATOM 789 C C . SER A 1 97 ? 14.533 -0.827 -16.275 1.00 91.12 97 SER A C 1
ATOM 791 O O . SER A 1 97 ? 15.049 -0.593 -17.366 1.00 91.12 97 SER A O 1
ATOM 793 N N . VAL A 1 98 ? 14.785 -1.957 -15.605 1.00 94.81 98 VAL A N 1
ATOM 794 C CA . VAL A 1 98 ? 15.766 -2.963 -16.050 1.00 94.81 98 VAL A CA 1
ATOM 795 C C . VAL A 1 98 ? 15.421 -3.515 -17.434 1.00 94.81 98 VAL A C 1
ATOM 797 O O . VAL A 1 98 ? 16.299 -3.587 -18.294 1.00 94.81 98 VAL A O 1
ATOM 800 N N . LEU A 1 99 ? 14.152 -3.854 -17.680 1.00 94.81 99 LEU A N 1
ATOM 801 C CA . LEU A 1 99 ? 13.696 -4.324 -18.992 1.00 94.81 99 LEU A CA 1
ATOM 802 C C . LEU A 1 99 ? 13.894 -3.260 -20.080 1.00 94.81 99 LEU A C 1
ATOM 804 O O . LEU A 1 99 ? 14.331 -3.586 -21.182 1.00 94.81 99 LEU A O 1
ATOM 808 N N . GLY A 1 100 ? 13.627 -1.990 -19.767 1.00 92.56 100 GLY A N 1
ATOM 809 C CA . GLY A 1 100 ? 13.868 -0.869 -20.673 1.00 92.56 100 GLY A CA 1
ATOM 810 C C . GLY A 1 100 ? 15.349 -0.702 -21.024 1.00 92.56 100 GLY A C 1
ATOM 811 O O . GLY A 1 100 ? 15.688 -0.557 -22.199 1.00 92.56 100 GLY A O 1
ATOM 812 N N . TRP A 1 101 ? 16.238 -0.789 -20.031 1.00 93.00 101 TRP A N 1
ATOM 813 C CA . TRP A 1 101 ? 17.689 -0.744 -20.241 1.00 93.00 101 TRP A CA 1
ATOM 814 C C . TRP A 1 101 ? 18.195 -1.919 -21.080 1.00 93.00 101 TRP A C 1
ATOM 816 O O . TRP A 1 101 ? 19.018 -1.711 -21.969 1.00 93.00 101 TRP A O 1
ATOM 826 N N . MET A 1 102 ? 17.682 -3.132 -20.847 1.00 92.88 102 MET A N 1
ATOM 827 C CA . MET A 1 102 ? 18.001 -4.299 -21.676 1.00 92.88 102 MET A CA 1
ATOM 828 C C . MET A 1 102 ? 17.540 -4.109 -23.124 1.00 92.88 102 MET A C 1
ATOM 830 O O . MET A 1 102 ? 18.300 -4.362 -24.052 1.00 92.88 102 MET A O 1
ATOM 834 N N . ALA A 1 103 ? 16.314 -3.633 -23.345 1.00 92.00 103 ALA A N 1
ATOM 835 C CA . ALA A 1 103 ? 15.812 -3.384 -24.695 1.00 92.00 103 ALA A CA 1
ATOM 836 C C . ALA A 1 103 ? 16.655 -2.328 -25.435 1.00 92.00 103 ALA A C 1
ATOM 838 O O . ALA A 1 103 ? 16.990 -2.510 -26.607 1.00 92.00 103 ALA A O 1
ATOM 839 N N . LEU A 1 104 ? 17.043 -1.252 -24.743 1.00 91.50 104 LEU A N 1
ATOM 840 C CA . LEU A 1 104 ? 17.923 -0.215 -25.283 1.00 91.50 104 LEU A CA 1
ATOM 841 C C . LEU A 1 104 ? 19.317 -0.752 -25.620 1.00 91.50 104 LEU A C 1
ATOM 843 O O . LEU A 1 104 ? 19.841 -0.436 -26.688 1.00 91.50 104 LEU A O 1
ATOM 847 N N . SER A 1 105 ? 19.917 -1.569 -24.750 1.00 90.75 105 SER A N 1
ATOM 848 C CA . SER A 1 105 ? 21.244 -2.138 -25.003 1.00 90.75 105 SER A CA 1
ATOM 849 C C . SER A 1 105 ? 21.236 -3.099 -26.193 1.00 90.75 105 SER A C 1
ATOM 851 O O . SER A 1 105 ? 22.133 -3.021 -27.032 1.00 90.75 105 SER A O 1
ATOM 853 N N . PHE A 1 106 ? 20.198 -3.931 -26.333 1.00 88.88 106 PHE A N 1
ATOM 854 C CA . PHE A 1 106 ? 20.002 -4.762 -27.524 1.00 88.88 106 PHE A CA 1
ATOM 855 C C . PHE A 1 106 ? 19.848 -3.923 -28.793 1.00 88.88 106 PHE A C 1
ATOM 857 O O . PHE A 1 106 ? 20.445 -4.250 -29.814 1.00 88.88 106 PHE A O 1
ATOM 864 N N . TRP A 1 107 ? 19.089 -2.826 -28.742 1.00 91.38 107 TRP A N 1
ATOM 865 C CA . TRP A 1 107 ? 18.909 -1.955 -29.903 1.00 91.38 107 TRP A CA 1
ATOM 866 C C . TRP A 1 107 ? 20.211 -1.274 -30.346 1.00 91.38 107 TRP A C 1
ATOM 868 O O . TRP A 1 107 ? 20.441 -1.134 -31.544 1.00 91.38 107 TRP A O 1
ATOM 878 N N . ILE A 1 108 ? 21.076 -0.895 -29.399 1.00 91.12 108 ILE A N 1
ATOM 879 C CA . ILE A 1 108 ? 22.405 -0.336 -29.692 1.00 91.12 108 ILE A CA 1
ATOM 880 C C . ILE A 1 108 ? 23.339 -1.401 -30.281 1.00 91.12 108 ILE A C 1
ATOM 882 O O . ILE A 1 108 ? 24.077 -1.091 -31.202 1.00 91.12 108 ILE A O 1
ATOM 886 N N . LEU A 1 109 ? 23.310 -2.641 -29.780 1.00 87.62 109 LEU A N 1
ATOM 887 C CA . LEU A 1 109 ? 24.167 -3.736 -30.265 1.00 87.62 109 LEU A CA 1
ATOM 888 C C . LEU A 1 109 ? 23.798 -4.245 -31.666 1.00 87.62 109 LEU A C 1
ATOM 890 O O . LEU A 1 109 ? 24.651 -4.781 -32.366 1.00 87.62 109 LEU A O 1
ATOM 894 N N . VAL A 1 110 ? 22.525 -4.138 -32.047 1.00 80.56 110 VAL A N 1
ATOM 895 C CA . VAL A 1 110 ? 22.012 -4.572 -33.359 1.00 80.56 110 VAL A CA 1
ATOM 896 C C . VAL A 1 110 ? 22.203 -3.490 -34.437 1.00 80.56 110 VAL A C 1
ATOM 898 O O . VAL A 1 110 ? 21.988 -3.759 -35.620 1.00 80.56 110 VAL A O 1
ATOM 901 N N . ARG A 1 111 ? 22.611 -2.277 -34.050 1.00 53.81 111 ARG A N 1
ATOM 902 C CA . ARG A 1 111 ? 22.859 -1.142 -34.942 1.00 53.81 111 ARG A CA 1
ATOM 903 C C . ARG A 1 111 ? 24.348 -0.946 -35.199 1.00 53.81 111 ARG A C 1
ATOM 905 O O . ARG A 1 111 ? 24.664 -0.562 -36.345 1.00 53.81 111 ARG A O 1
#

Foldseek 3Di:
DVVLVVLLVLLLVLLVVLVVCVVVVHDPVSNVVSLVVSLVSVLVHDPVPVVSVVSVVVSLVVLVVDDDPVSVVSSVVSVVSVVVSVVVNVVVVVVVVVVVVVVVVVVVVVD

Secondary structure (DSSP, 8-state):
-HHHHHHHHHHHHHHHHHHHHHHTT--HHHHHHHHHHHHHHHHTS-TT-HHHHHHHHHHHHHHHHH--HHHHHHHHHHHHHHHHHHHHHHHHHHHHHHHHHHHHHHHHHT-

Solvent-accessible surface area (backbone atoms only — not comparable to full-atom values): 6156 Å² total; per-residue (Å²): 113,72,67,57,52,50,39,49,52,52,33,52,53,32,56,51,49,37,50,52,29,60,77,68,70,45,58,68,68,59,37,52,53,37,51,54,53,30,51,60,35,48,74,73,40,67,76,83,43,62,72,54,53,53,52,51,50,51,51,52,55,56,49,69,78,71,53,54,81,66,54,51,54,54,48,53,54,50,51,52,52,52,52,50,53,52,51,54,52,53,51,52,53,49,53,52,48,53,52,52,52,51,54,51,52,50,55,60,74,77,103

Radius of gyration: 18.29 Å; Cα contacts (8 Å, |Δi|>4): 49; chains: 1; bounding box: 43×22×58 Å

Sequence (111 aa):
MTVLYYYFFIAKDRLKSIRENILYSKSLRKVLGNIVLCFISLIAIPISCSRFLIYLANWILMSLISSGLIENKIMQFMLLGLFFIFLIEIVGLLIISVLGWMALSFWILVR

pLDDT: mean 76.29, std 9.42, range [53.81, 94.81]